Protein AF-A0A3N5HPP3-F1 (afdb_monomer)

Mean predicted aligned error: 12.72 Å

pLDDT: mean 82.79, std 14.73, range [30.14, 96.69]

Secondary structure (DSSP, 8-state):
------HHHHHHHHHHHHHHHHHHHHHHHHHHTTS-TTS-HHHHHHHHHHHHHHHHHH--GGG---HHHHHHHHHHHHHHHHHHHTT---HHHHHHHHHHHHHHHHHHHHHSSPPPHHHHHHHTT-----

Structure (mmCIF, N/CA/C/O backbone):
data_AF-A0A3N5HPP3-F1
#
_entry.id   AF-A0A3N5HPP3-F1
#
loop_
_atom_site.group_PDB
_atom_site.id
_atom_site.type_symbol
_atom_site.label_atom_id
_atom_site.label_alt_id
_atom_site.label_comp_id
_atom_site.label_asym_id
_atom_site.label_entity_id
_atom_site.label_seq_id
_atom_site.pdbx_PDB_ins_code
_atom_site.Cartn_x
_atom_site.Cartn_y
_atom_site.Cartn_z
_atom_site.occupancy
_atom_site.B_iso_or_equiv
_atom_site.auth_seq_id
_atom_site.auth_comp_id
_atom_site.auth_asym_id
_atom_site.auth_atom_id
_atom_site.pdbx_PDB_model_num
ATOM 1 N N . MET A 1 1 ? 29.494 -16.817 -14.069 1.00 36.09 1 MET A N 1
ATOM 2 C CA . MET A 1 1 ? 28.676 -16.631 -15.286 1.00 36.09 1 MET A CA 1
ATOM 3 C C . MET A 1 1 ? 27.805 -15.392 -15.087 1.00 36.09 1 MET A C 1
ATOM 5 O O . MET A 1 1 ? 26.838 -15.462 -14.344 1.00 36.09 1 MET A O 1
ATOM 9 N N . ARG A 1 2 ? 28.212 -14.223 -15.609 1.00 37.88 2 ARG A N 1
ATOM 10 C CA . ARG A 1 2 ? 27.424 -12.981 -15.495 1.00 37.88 2 ARG A CA 1
ATOM 11 C C . ARG A 1 2 ? 26.346 -13.013 -16.578 1.00 37.88 2 ARG A C 1
ATOM 13 O O . ARG A 1 2 ? 26.679 -12.901 -17.751 1.00 37.88 2 ARG A O 1
ATOM 20 N N . MET A 1 3 ? 25.085 -13.212 -16.198 1.00 44.06 3 MET A N 1
ATOM 21 C CA . MET A 1 3 ? 23.959 -13.041 -17.116 1.00 44.06 3 MET A CA 1
ATOM 22 C C . MET A 1 3 ? 23.794 -11.546 -17.396 1.00 44.06 3 MET A C 1
ATOM 24 O O . MET A 1 3 ? 23.249 -10.806 -16.584 1.00 44.06 3 MET A O 1
ATOM 28 N N . THR A 1 4 ? 24.3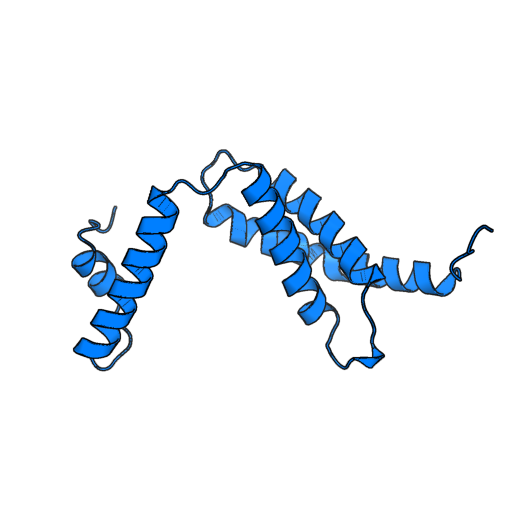36 -11.088 -18.520 1.00 46.34 4 THR A N 1
ATOM 29 C CA . THR A 1 4 ? 24.065 -9.761 -19.070 1.00 46.34 4 THR A CA 1
ATOM 30 C C . THR A 1 4 ? 22.622 -9.739 -19.561 1.00 46.34 4 THR A C 1
ATOM 32 O O . THR A 1 4 ? 22.317 -10.260 -20.632 1.00 46.34 4 THR A O 1
ATOM 35 N N . THR A 1 5 ? 21.719 -9.183 -18.757 1.00 54.25 5 THR A N 1
ATOM 36 C CA . THR A 1 5 ? 20.354 -8.860 -19.187 1.00 54.25 5 THR A CA 1
ATOM 37 C C . THR A 1 5 ? 20.434 -7.950 -20.423 1.00 54.25 5 THR A C 1
ATOM 39 O O . THR A 1 5 ? 21.210 -6.990 -20.395 1.00 54.25 5 THR A O 1
ATOM 42 N N . PRO A 1 6 ? 19.693 -8.221 -21.513 1.00 55.31 6 PRO A N 1
ATOM 43 C CA . PRO A 1 6 ? 19.732 -7.384 -22.710 1.00 55.31 6 PRO A CA 1
ATOM 44 C C . PRO A 1 6 ? 19.330 -5.939 -22.379 1.00 55.31 6 PRO A C 1
ATOM 46 O O . PRO A 1 6 ? 18.357 -5.693 -21.671 1.00 55.31 6 PRO A O 1
ATOM 49 N N . GLN A 1 7 ? 20.087 -4.973 -22.899 1.00 56.44 7 GLN A N 1
ATOM 50 C CA . GLN A 1 7 ? 19.953 -3.544 -22.583 1.00 56.44 7 GLN A CA 1
ATOM 51 C C . GLN A 1 7 ? 18.555 -2.974 -22.916 1.00 56.44 7 GLN A C 1
ATOM 53 O O . GLN A 1 7 ? 18.080 -2.079 -22.218 1.00 56.44 7 GLN A O 1
ATOM 58 N N . GLY A 1 8 ? 17.871 -3.539 -23.922 1.00 60.22 8 GLY A N 1
ATOM 59 C CA . GLY A 1 8 ? 16.500 -3.165 -24.304 1.00 60.22 8 GLY A CA 1
ATOM 60 C C . GLY A 1 8 ? 15.448 -3.477 -23.233 1.00 60.22 8 GLY A C 1
ATOM 61 O O . GLY A 1 8 ? 14.580 -2.654 -22.966 1.00 60.22 8 GLY A O 1
ATOM 62 N N . ASP A 1 9 ? 15.600 -4.593 -22.518 1.00 79.62 9 ASP A N 1
ATOM 63 C CA . ASP A 1 9 ? 14.692 -5.006 -21.437 1.00 79.62 9 ASP A CA 1
ATOM 64 C C . ASP A 1 9 ? 14.812 -4.075 -20.214 1.00 79.62 9 ASP A C 1
ATOM 66 O O . ASP A 1 9 ? 13.847 -3.825 -19.497 1.00 79.62 9 ASP A O 1
ATOM 70 N N . VAL A 1 10 ? 15.990 -3.486 -19.982 1.00 84.81 10 VAL A N 1
ATOM 71 C CA . VAL A 1 10 ? 16.188 -2.511 -18.896 1.00 84.81 10 VAL A CA 1
ATOM 72 C C . VAL A 1 10 ? 15.571 -1.153 -19.240 1.00 84.81 10 VAL A C 1
ATOM 74 O O . VAL A 1 10 ? 14.911 -0.555 -18.391 1.00 84.81 10 VAL A O 1
ATOM 77 N N . ALA A 1 11 ? 15.751 -0.670 -20.472 1.00 89.12 11 ALA A N 1
ATOM 78 C CA . ALA A 1 11 ? 15.194 0.611 -20.907 1.00 89.12 11 ALA A CA 1
ATOM 79 C C . ALA A 1 11 ? 13.654 0.610 -20.877 1.00 89.12 11 ALA A C 1
ATOM 81 O O . ALA A 1 11 ? 13.051 1.539 -20.338 1.00 89.12 11 ALA A O 1
ATOM 82 N N . GLU A 1 12 ? 13.027 -0.464 -21.364 1.00 88.81 12 GLU A N 1
ATOM 83 C CA . GLU A 1 12 ? 11.569 -0.636 -21.333 1.00 88.81 12 GLU A CA 1
ATOM 84 C C . GLU A 1 12 ? 11.023 -0.676 -19.898 1.00 88.81 12 GLU A C 1
ATOM 86 O O . GLU A 1 12 ? 10.040 -0.005 -19.577 1.00 88.81 12 GLU A O 1
ATOM 91 N N . ARG A 1 13 ? 11.693 -1.397 -18.988 1.00 90.38 13 ARG A N 1
ATOM 92 C CA . ARG A 1 13 ? 11.319 -1.425 -17.563 1.00 90.38 13 ARG A CA 1
ATOM 93 C C . ARG A 1 13 ? 11.433 -0.057 -16.911 1.00 90.38 13 ARG A C 1
ATOM 95 O O . ARG A 1 13 ? 10.527 0.342 -16.185 1.00 90.38 13 ARG A O 1
ATOM 102 N N . ASN A 1 14 ? 12.512 0.673 -17.182 1.00 92.88 14 ASN A N 1
ATOM 103 C CA . ASN A 1 14 ? 12.691 2.022 -16.652 1.00 92.88 14 ASN A CA 1
ATOM 104 C C . ASN A 1 14 ? 11.581 2.955 -17.144 1.00 92.88 14 ASN A C 1
ATOM 106 O O . ASN A 1 14 ? 11.038 3.732 -16.362 1.00 92.88 14 ASN A O 1
ATOM 110 N N . GLN A 1 15 ? 11.194 2.839 -18.415 1.00 93.88 15 GLN A N 1
ATOM 111 C CA . GLN A 1 15 ? 10.087 3.609 -18.969 1.00 93.88 15 GLN A CA 1
ATOM 112 C C . GLN A 1 15 ? 8.756 3.274 -18.281 1.00 93.88 15 GLN A C 1
ATOM 114 O O . GLN A 1 15 ? 8.020 4.192 -17.915 1.00 93.88 15 GLN A O 1
ATOM 119 N N . LEU A 1 16 ? 8.477 1.990 -18.023 1.00 93.25 16 LEU A N 1
ATOM 120 C CA . LEU A 1 16 ? 7.299 1.571 -17.255 1.00 93.25 16 LEU A CA 1
ATOM 121 C C . LEU A 1 16 ? 7.295 2.174 -15.844 1.00 93.25 16 LEU A C 1
ATOM 123 O O . LEU A 1 16 ? 6.266 2.691 -15.410 1.00 93.25 16 LEU A O 1
ATOM 127 N N . VAL A 1 17 ? 8.433 2.166 -15.144 1.00 94.75 17 VAL A N 1
ATOM 128 C CA . VAL A 1 17 ? 8.554 2.776 -13.809 1.00 94.75 17 VAL A CA 1
ATOM 129 C C . VAL A 1 17 ? 8.276 4.279 -13.868 1.00 94.75 17 VAL A C 1
ATOM 131 O O . VAL A 1 17 ? 7.447 4.777 -13.108 1.00 94.75 17 VAL A O 1
ATOM 134 N N . LEU A 1 18 ? 8.914 5.005 -14.789 1.00 95.00 18 LEU A N 1
ATOM 135 C CA . LEU A 1 18 ? 8.761 6.459 -14.908 1.00 95.00 18 LEU A CA 1
ATOM 136 C C . LEU A 1 18 ? 7.317 6.869 -15.224 1.00 95.00 18 LEU A C 1
ATOM 138 O O . LEU A 1 18 ? 6.803 7.805 -14.616 1.00 95.00 18 LEU A O 1
ATOM 142 N N . GLN A 1 19 ? 6.639 6.140 -16.113 1.00 95.38 19 GLN A N 1
ATOM 143 C CA . GLN A 1 19 ? 5.237 6.401 -16.461 1.00 95.38 19 GLN A CA 1
ATOM 144 C C . GLN A 1 19 ? 4.273 6.184 -15.286 1.00 95.38 19 GLN A C 1
ATOM 146 O O . GLN A 1 19 ? 3.210 6.800 -15.244 1.00 95.38 19 GLN A O 1
ATOM 151 N N . HIS A 1 20 ? 4.637 5.334 -14.322 1.00 94.81 20 HIS A N 1
ATOM 152 C CA . HIS A 1 20 ? 3.749 4.916 -13.233 1.00 94.81 20 HIS A CA 1
ATOM 153 C C . HIS A 1 20 ? 4.210 5.408 -11.855 1.00 94.81 20 HIS A C 1
ATOM 155 O O . HIS A 1 20 ? 3.579 5.093 -10.850 1.00 94.81 20 HIS A O 1
ATOM 161 N N . VAL A 1 21 ? 5.252 6.239 -11.760 1.00 93.94 21 VAL A N 1
ATOM 162 C CA . VAL A 1 21 ? 5.728 6.769 -10.468 1.00 93.94 21 VAL A CA 1
ATOM 163 C C . VAL A 1 21 ? 4.653 7.587 -9.735 1.00 93.94 21 VAL A C 1
ATOM 165 O O . VAL A 1 21 ? 4.568 7.562 -8.507 1.00 93.94 21 VAL A O 1
ATOM 168 N N . GLY A 1 22 ? 3.769 8.266 -10.477 1.00 95.00 22 GLY A N 1
ATOM 169 C CA . GLY A 1 22 ? 2.635 9.006 -9.911 1.00 95.00 22 GLY A CA 1
ATOM 170 C C . GLY A 1 22 ? 1.626 8.108 -9.185 1.00 95.00 22 GLY A C 1
ATOM 171 O O . GLY A 1 22 ? 1.031 8.528 -8.190 1.00 95.00 22 GLY A O 1
ATOM 172 N N . LEU A 1 23 ? 1.493 6.849 -9.619 1.00 93.31 23 LEU A N 1
ATOM 173 C CA . LEU A 1 23 ? 0.629 5.855 -8.983 1.00 93.31 23 LEU A CA 1
ATOM 174 C C . LEU A 1 23 ? 1.066 5.577 -7.542 1.00 93.31 23 LEU A C 1
ATOM 176 O O . LEU A 1 23 ? 0.220 5.485 -6.653 1.00 93.31 23 LEU A O 1
ATOM 180 N N . VAL A 1 24 ? 2.380 5.497 -7.303 1.00 96.69 24 VAL A N 1
ATOM 181 C CA . VAL A 1 24 ? 2.944 5.262 -5.967 1.00 96.69 24 VAL A CA 1
ATOM 182 C C . VAL A 1 24 ? 2.490 6.349 -5.003 1.00 96.69 24 VAL A C 1
ATOM 184 O O . VAL A 1 24 ? 1.967 6.038 -3.935 1.00 96.69 24 VAL A O 1
ATOM 187 N N . LYS A 1 25 ? 2.622 7.621 -5.401 1.00 95.44 25 LYS A N 1
ATOM 188 C CA . LYS A 1 25 ? 2.210 8.757 -4.567 1.00 95.44 25 LYS A CA 1
ATOM 189 C C . LYS A 1 25 ? 0.722 8.692 -4.245 1.00 95.44 25 LYS A C 1
ATOM 191 O O . LYS A 1 25 ? 0.361 8.802 -3.077 1.00 95.44 25 LYS A O 1
ATOM 196 N N . ALA A 1 26 ? -0.132 8.473 -5.245 1.00 94.62 26 ALA A N 1
ATOM 197 C CA . ALA A 1 26 ? -1.578 8.401 -5.041 1.00 94.62 26 ALA A CA 1
ATOM 198 C C . ALA A 1 26 ? -1.978 7.267 -4.079 1.00 94.62 26 ALA A C 1
ATOM 200 O O . ALA A 1 26 ? -2.820 7.457 -3.200 1.00 94.62 26 ALA A O 1
ATOM 201 N N . MET A 1 27 ? -1.353 6.095 -4.217 1.00 93.88 27 MET A N 1
ATOM 202 C CA . MET A 1 27 ? -1.614 4.948 -3.348 1.00 93.88 27 MET A CA 1
ATOM 203 C C . MET A 1 27 ? -1.106 5.165 -1.921 1.00 93.88 27 MET A C 1
ATOM 205 O O . MET A 1 27 ? -1.839 4.876 -0.978 1.00 93.88 27 MET A O 1
ATOM 209 N N . ALA A 1 28 ? 0.098 5.721 -1.762 1.00 94.12 28 ALA A N 1
ATOM 210 C CA . ALA A 1 28 ? 0.678 6.018 -0.456 1.00 94.12 28 ALA A CA 1
ATOM 211 C C . ALA A 1 28 ? -0.163 7.043 0.319 1.00 94.12 28 ALA A C 1
ATOM 213 O O . ALA A 1 28 ? -0.477 6.804 1.480 1.00 94.12 28 ALA A O 1
ATOM 214 N N . HIS A 1 29 ? -0.617 8.125 -0.329 1.00 93.56 29 HIS A N 1
ATOM 215 C CA . HIS A 1 29 ? -1.492 9.120 0.309 1.00 93.56 29 HIS A CA 1
ATOM 216 C C . HIS A 1 29 ? -2.818 8.501 0.759 1.00 93.56 29 HIS A C 1
ATOM 218 O O . HIS A 1 29 ? -3.241 8.700 1.895 1.00 93.56 29 HIS A O 1
ATOM 224 N N . ARG A 1 30 ? -3.464 7.711 -0.111 1.00 87.94 30 ARG A N 1
ATOM 225 C CA . ARG A 1 30 ? -4.722 7.030 0.228 1.00 87.94 30 ARG A CA 1
ATOM 226 C C . ARG A 1 30 ? -4.549 6.059 1.397 1.00 87.94 30 ARG A C 1
ATOM 228 O O . ARG A 1 30 ? -5.464 5.898 2.198 1.00 87.94 30 ARG A O 1
ATOM 235 N N . LEU A 1 31 ? -3.407 5.380 1.471 1.00 86.06 31 LEU A N 1
ATOM 236 C CA . LEU A 1 31 ? -3.113 4.472 2.570 1.00 86.06 31 LEU A CA 1
ATOM 237 C C . LEU A 1 31 ? -2.856 5.252 3.865 1.00 86.06 31 LEU A C 1
ATOM 239 O O . 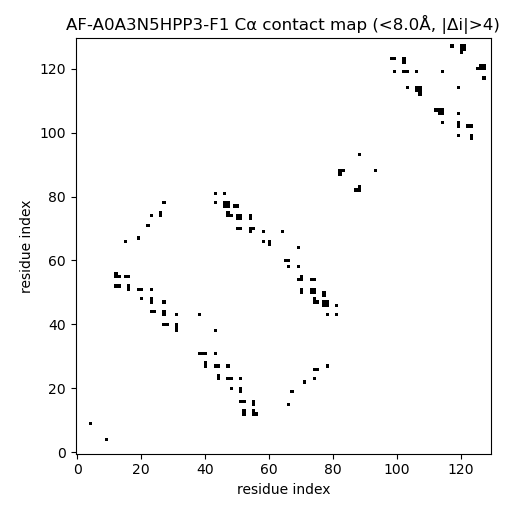LEU A 1 31 ? -3.502 4.949 4.861 1.00 86.06 31 LEU A O 1
ATOM 243 N N . ALA A 1 32 ? -2.017 6.292 3.827 1.00 87.06 32 ALA A N 1
ATOM 244 C CA . ALA A 1 32 ? -1.675 7.144 4.971 1.00 87.06 32 ALA A CA 1
ATOM 245 C C . ALA A 1 32 ? -2.897 7.782 5.651 1.00 87.06 32 ALA A C 1
ATOM 247 O O . ALA A 1 32 ? -2.939 7.855 6.871 1.00 87.06 32 ALA A O 1
ATOM 248 N N . GLN A 1 33 ? -3.939 8.146 4.893 1.00 85.00 33 GLN A N 1
ATOM 249 C CA . GLN A 1 33 ? -5.206 8.666 5.443 1.00 85.00 33 GLN A CA 1
ATOM 250 C C . GLN A 1 33 ? -5.892 7.725 6.450 1.00 85.00 33 GLN A C 1
ATOM 252 O O . GLN A 1 33 ? -6.756 8.154 7.205 1.00 85.00 33 GLN A O 1
ATOM 257 N N . ARG A 1 34 ? -5.552 6.432 6.440 1.00 81.06 34 ARG A N 1
ATOM 258 C CA . ARG A 1 34 ? -6.164 5.393 7.285 1.00 81.06 34 ARG A CA 1
ATOM 259 C C . ARG A 1 34 ? -5.226 4.903 8.387 1.00 81.06 34 ARG A C 1
ATOM 261 O O . ARG A 1 34 ? -5.509 3.881 9.015 1.00 81.06 34 ARG A O 1
ATOM 268 N N . LEU A 1 35 ? -4.087 5.565 8.559 1.00 80.50 35 LEU A N 1
ATOM 269 C CA . LEU A 1 35 ? -3.009 5.163 9.445 1.00 80.50 35 LEU A CA 1
ATOM 270 C C . LEU A 1 35 ? -2.816 6.243 10.532 1.00 80.50 35 LEU A C 1
ATOM 272 O O . LEU A 1 35 ? -2.945 7.427 10.234 1.00 80.50 35 LEU A O 1
ATOM 276 N N . PRO A 1 36 ? -2.534 5.860 11.791 1.00 75.50 36 PRO A N 1
ATOM 277 C CA . PRO A 1 36 ? -1.939 6.745 12.793 1.00 75.50 36 PRO A CA 1
ATOM 278 C C . PRO A 1 36 ? -0.800 7.645 12.267 1.00 75.50 36 PRO A C 1
ATOM 280 O O . PRO A 1 36 ? -0.107 7.307 11.308 1.00 75.50 36 PRO A O 1
ATOM 283 N N . SER A 1 37 ? -0.567 8.772 12.943 1.00 77.06 37 SER A N 1
ATOM 284 C CA . SER A 1 37 ? 0.423 9.791 12.555 1.00 77.06 37 SER A CA 1
ATOM 285 C C . SER A 1 37 ? 1.882 9.332 12.639 1.00 77.06 37 SER A C 1
ATOM 287 O O . SER A 1 37 ? 2.761 10.019 12.137 1.00 77.06 37 SER A O 1
ATOM 289 N N . GLN A 1 38 ? 2.150 8.186 13.264 1.00 79.12 38 GLN A N 1
ATOM 290 C CA . GLN A 1 38 ? 3.485 7.608 13.410 1.00 79.12 38 GLN A CA 1
ATOM 291 C C . GLN A 1 38 ? 4.022 6.966 12.117 1.00 79.12 38 GLN A C 1
ATOM 293 O O . GLN A 1 38 ? 5.192 6.600 12.079 1.00 79.12 38 GLN A O 1
ATOM 298 N N . VAL A 1 39 ? 3.190 6.774 11.083 1.00 84.06 39 VAL A N 1
ATOM 299 C CA . VAL A 1 39 ? 3.634 6.281 9.774 1.00 84.06 39 VAL A CA 1
ATOM 300 C C . VAL A 1 39 ? 3.925 7.490 8.931 1.00 84.06 39 VAL A C 1
ATOM 302 O O . VAL A 1 39 ? 3.040 8.281 8.601 1.00 84.06 39 VAL A O 1
ATOM 305 N N . GLU A 1 40 ? 5.178 7.562 8.523 1.00 89.50 40 GLU A N 1
ATOM 306 C CA . GLU A 1 40 ? 5.631 8.576 7.605 1.00 89.50 40 GLU A CA 1
ATOM 307 C C . GLU A 1 40 ? 5.176 8.241 6.184 1.00 89.50 40 GLU A C 1
ATOM 309 O O . GLU A 1 40 ? 5.400 7.152 5.640 1.00 89.50 40 GLU A O 1
ATOM 314 N N . LEU A 1 41 ? 4.552 9.219 5.531 1.00 92.31 41 LEU A N 1
ATOM 315 C CA . LEU A 1 41 ? 4.149 9.101 4.132 1.00 92.31 41 LEU A CA 1
ATOM 316 C C . LEU A 1 41 ? 5.360 8.837 3.220 1.00 92.31 41 LEU A C 1
ATOM 318 O O . LEU A 1 41 ? 5.245 8.114 2.227 1.00 92.31 41 LEU A O 1
ATOM 322 N N . SER A 1 42 ? 6.522 9.408 3.549 1.00 94.25 42 SER A N 1
ATOM 323 C CA . SER A 1 42 ? 7.773 9.185 2.819 1.00 94.25 42 SER A CA 1
ATOM 324 C C . SER A 1 42 ? 8.208 7.723 2.830 1.00 94.25 42 SER A C 1
ATOM 326 O O . SER A 1 42 ? 8.745 7.249 1.826 1.00 94.25 42 SER A O 1
ATOM 328 N N . ASP A 1 43 ? 7.929 6.994 3.909 1.00 92.19 43 ASP A N 1
ATOM 329 C CA . ASP A 1 43 ? 8.303 5.587 4.036 1.00 92.19 43 ASP A CA 1
ATOM 330 C C . ASP A 1 43 ? 7.426 4.735 3.125 1.00 92.19 43 ASP A C 1
ATOM 332 O O . ASP A 1 43 ? 7.940 3.945 2.331 1.00 92.19 43 ASP A O 1
ATOM 336 N N . LEU A 1 44 ? 6.111 4.993 3.127 1.00 92.62 44 LEU A N 1
ATOM 337 C CA . LEU A 1 44 ? 5.161 4.362 2.205 1.00 92.62 44 LEU A CA 1
ATOM 338 C C . LEU A 1 44 ? 5.514 4.619 0.738 1.00 92.62 44 LEU A C 1
ATOM 340 O O . LEU A 1 44 ? 5.445 3.709 -0.091 1.00 92.62 44 LEU A O 1
ATOM 344 N N . ILE A 1 45 ? 5.894 5.854 0.400 1.00 96.12 45 ILE A N 1
ATOM 345 C CA . ILE A 1 45 ? 6.329 6.196 -0.957 1.00 96.12 45 ILE A CA 1
ATOM 346 C C . ILE A 1 45 ? 7.596 5.412 -1.312 1.00 96.12 45 ILE A C 1
ATOM 348 O O . ILE A 1 45 ? 7.653 4.826 -2.391 1.00 96.12 45 ILE A O 1
ATOM 352 N N . SER A 1 46 ? 8.578 5.355 -0.413 1.00 95.62 46 SER A N 1
ATOM 353 C CA . SER A 1 46 ? 9.856 4.676 -0.653 1.00 95.62 46 SER A CA 1
ATOM 354 C C . SER A 1 46 ? 9.668 3.180 -0.913 1.00 95.62 46 SER A C 1
ATOM 356 O O . SER A 1 46 ? 10.111 2.673 -1.947 1.00 95.62 46 SER A O 1
ATOM 358 N N . VAL A 1 47 ? 8.926 2.478 -0.049 1.00 95.19 47 VAL A N 1
ATOM 359 C CA . VAL A 1 47 ? 8.629 1.047 -0.251 1.00 95.19 47 VAL A CA 1
ATOM 360 C C . VAL A 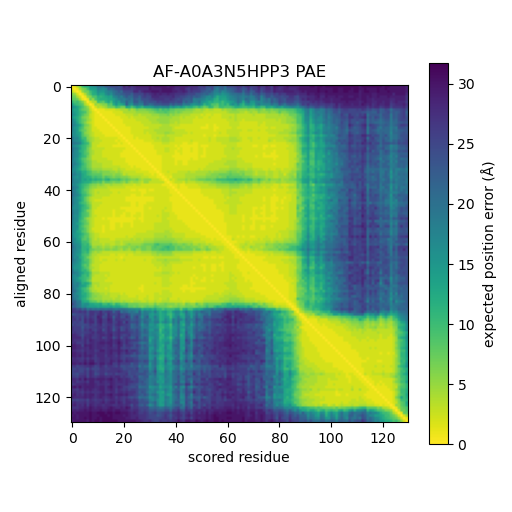1 47 ? 7.749 0.813 -1.480 1.00 95.19 47 VAL A C 1
ATOM 362 O O . VAL A 1 47 ? 7.926 -0.169 -2.202 1.00 95.19 47 VAL A O 1
ATOM 365 N N . GLY A 1 48 ? 6.848 1.747 -1.791 1.00 96.06 48 GLY A N 1
ATOM 366 C CA . GLY A 1 48 ? 6.039 1.708 -3.003 1.00 96.06 48 GLY A CA 1
ATOM 367 C C . GLY A 1 48 ? 6.861 1.841 -4.289 1.00 96.06 48 GLY A C 1
ATOM 368 O O . GLY A 1 48 ? 6.573 1.149 -5.265 1.00 96.06 48 GLY A O 1
ATOM 369 N N . VAL A 1 49 ? 7.906 2.677 -4.298 1.00 96.38 49 VAL A N 1
ATOM 370 C CA . VAL A 1 49 ? 8.837 2.802 -5.434 1.00 96.38 49 VAL A CA 1
ATOM 371 C C . VAL A 1 49 ? 9.621 1.505 -5.633 1.00 96.38 49 VAL A C 1
ATOM 373 O O . VAL A 1 49 ? 9.726 1.033 -6.765 1.00 96.38 49 VAL A O 1
ATOM 376 N N . I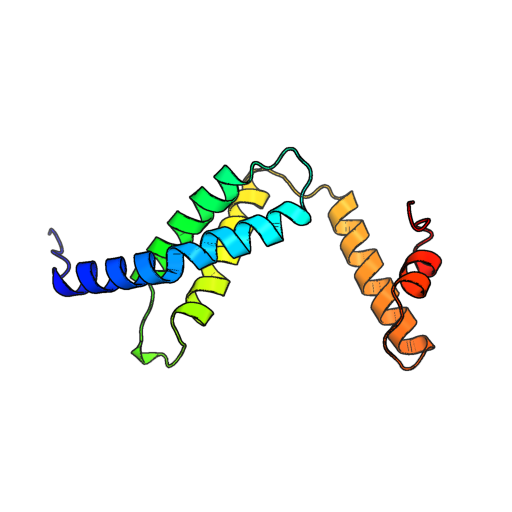LE A 1 50 ? 10.104 0.885 -4.553 1.00 95.62 50 ILE A N 1
ATOM 377 C CA . ILE A 1 50 ? 10.774 -0.424 -4.619 1.00 95.62 50 ILE A CA 1
ATOM 378 C C . ILE A 1 50 ? 9.819 -1.472 -5.214 1.00 95.62 50 ILE A C 1
ATOM 380 O O . ILE A 1 50 ? 10.166 -2.155 -6.179 1.00 95.62 50 ILE A O 1
ATOM 384 N N . GLY A 1 51 ? 8.576 -1.526 -4.724 1.00 95.06 51 GLY A N 1
ATOM 385 C CA . GLY A 1 51 ? 7.545 -2.420 -5.253 1.00 95.06 51 GLY A CA 1
ATOM 386 C C . GLY A 1 51 ? 7.213 -2.178 -6.732 1.00 95.06 51 GLY A C 1
ATOM 387 O O . GLY A 1 51 ? 6.939 -3.132 -7.464 1.00 95.06 51 GLY A O 1
ATOM 388 N N . LEU A 1 52 ? 7.274 -0.928 -7.203 1.00 96.44 52 LEU A N 1
ATOM 389 C CA . LEU A 1 52 ? 7.073 -0.582 -8.613 1.00 96.44 52 LEU A CA 1
ATOM 390 C C . LEU A 1 52 ? 8.215 -1.086 -9.502 1.00 96.44 52 LEU A C 1
ATOM 392 O O . LEU A 1 52 ? 7.958 -1.633 -10.576 1.00 96.44 52 LEU A O 1
ATOM 396 N N . ILE A 1 53 ? 9.460 -0.939 -9.051 1.00 95.25 53 ILE A N 1
ATOM 397 C CA . ILE A 1 53 ? 10.642 -1.442 -9.763 1.00 95.25 53 ILE A CA 1
ATOM 398 C C . ILE A 1 53 ? 10.568 -2.970 -9.877 1.00 95.25 53 ILE A C 1
ATOM 400 O O . ILE A 1 53 ? 10.719 -3.531 -10.965 1.00 95.25 53 ILE A O 1
ATOM 404 N N . GLU A 1 54 ? 10.241 -3.663 -8.785 1.00 94.06 54 GLU A N 1
ATOM 405 C CA . GLU A 1 54 ? 10.039 -5.114 -8.811 1.00 94.06 54 GLU A CA 1
ATOM 406 C C . GLU A 1 54 ? 8.876 -5.539 -9.713 1.00 94.06 54 GLU A C 1
ATOM 408 O O . GLU A 1 54 ? 8.949 -6.575 -10.388 1.00 94.06 54 GLU A O 1
ATOM 413 N N . ALA A 1 55 ? 7.795 -4.754 -9.741 1.00 93.94 55 ALA A N 1
ATOM 414 C CA . ALA A 1 55 ? 6.679 -4.991 -10.642 1.00 93.94 55 ALA A CA 1
ATOM 415 C C . ALA A 1 55 ? 7.134 -4.889 -12.104 1.00 93.94 55 ALA A C 1
ATOM 417 O O . ALA A 1 55 ? 6.854 -5.801 -12.880 1.00 93.94 55 ALA A O 1
ATOM 418 N N . ALA A 1 56 ? 7.899 -3.859 -1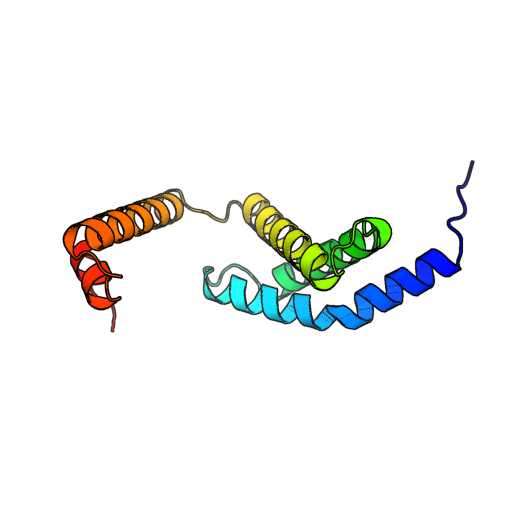2.470 1.00 94.69 56 ALA A N 1
ATOM 419 C CA . ALA A 1 56 ? 8.447 -3.717 -13.819 1.00 94.69 56 ALA A CA 1
ATOM 420 C C . ALA A 1 56 ? 9.323 -4.919 -14.213 1.00 94.69 56 ALA A C 1
ATOM 422 O O . ALA A 1 56 ? 9.168 -5.462 -15.304 1.00 94.69 56 ALA A O 1
ATOM 423 N N . HIS A 1 57 ? 10.167 -5.421 -13.305 1.00 92.19 57 HIS A N 1
ATOM 424 C CA . HIS A 1 57 ? 10.992 -6.610 -13.561 1.00 92.19 57 HIS A CA 1
ATOM 425 C C . HIS A 1 57 ? 10.184 -7.897 -13.786 1.00 92.19 57 HIS A C 1
ATOM 427 O O . HIS A 1 57 ? 10.541 -8.745 -14.615 1.00 92.19 57 HIS A O 1
ATOM 433 N N . ARG A 1 58 ? 9.101 -8.078 -13.026 1.00 90.69 58 ARG A N 1
ATOM 434 C CA . ARG A 1 58 ? 8.287 -9.304 -13.049 1.00 90.69 58 ARG A CA 1
ATOM 435 C C . ARG A 1 58 ? 7.150 -9.255 -14.066 1.00 90.69 58 ARG A C 1
ATOM 437 O O . ARG A 1 58 ? 6.522 -10.284 -14.302 1.00 90.69 58 ARG A O 1
ATOM 444 N N . TYR A 1 59 ? 6.879 -8.095 -14.653 1.00 92.88 59 TYR A N 1
ATOM 445 C CA . TYR A 1 59 ? 5.807 -7.932 -15.619 1.00 92.88 59 TYR A CA 1
ATOM 446 C C . TYR A 1 59 ? 6.073 -8.742 -16.892 1.00 92.88 59 TYR A C 1
ATOM 448 O O . TYR A 1 59 ? 7.207 -8.866 -17.365 1.00 92.88 59 TYR A O 1
ATOM 456 N N . ARG A 1 60 ? 5.009 -9.334 -17.432 1.00 90.19 60 ARG A N 1
ATOM 457 C CA . ARG A 1 60 ? 5.021 -10.094 -18.682 1.00 90.19 60 ARG A CA 1
ATOM 458 C C . ARG A 1 60 ? 3.804 -9.662 -19.503 1.00 90.19 60 ARG A C 1
ATOM 460 O O . ARG A 1 60 ? 2.697 -10.081 -19.164 1.00 90.19 60 ARG A O 1
ATOM 467 N N . PRO A 1 61 ? 3.986 -8.855 -20.567 1.00 87.94 61 PRO A N 1
ATOM 468 C CA . PRO A 1 61 ? 2.878 -8.404 -21.414 1.00 87.94 61 PRO A CA 1
ATOM 469 C C . PRO A 1 61 ? 2.061 -9.557 -22.015 1.00 87.94 61 PRO A C 1
ATOM 471 O O . PRO A 1 61 ? 0.856 -9.429 -22.208 1.00 87.94 61 PRO A O 1
ATOM 474 N N . SER A 1 62 ? 2.696 -10.713 -22.243 1.00 90.44 62 SER A N 1
ATOM 475 C CA . SER A 1 62 ? 2.059 -11.929 -22.767 1.00 90.44 62 SER A CA 1
ATOM 476 C C . SER A 1 62 ? 0.928 -12.483 -21.892 1.00 90.44 62 SER A C 1
ATOM 478 O O . SER A 1 62 ? 0.124 -13.269 -22.378 1.00 90.44 62 SER A O 1
ATOM 480 N N . MET A 1 63 ? 0.836 -12.071 -20.624 1.00 84.38 63 MET A N 1
ATOM 481 C CA . MET A 1 63 ? -0.236 -12.477 -19.709 1.00 84.38 63 MET A CA 1
ATOM 482 C C . MET A 1 63 ? -1.546 -11.697 -19.926 1.00 84.38 63 MET A C 1
ATOM 484 O O . MET A 1 63 ? -2.528 -11.976 -19.244 1.00 84.38 63 MET A O 1
ATOM 488 N N . GLY A 1 64 ? -1.571 -10.702 -20.824 1.00 87.81 64 GLY A N 1
ATOM 489 C CA . GLY A 1 64 ? -2.784 -9.962 -21.198 1.00 87.81 64 GLY A CA 1
ATOM 490 C C . GLY A 1 64 ? -3.332 -9.005 -20.131 1.00 87.81 64 GLY A C 1
ATOM 491 O O . GLY A 1 64 ? -4.409 -8.443 -20.305 1.00 87.81 64 GLY A O 1
ATOM 492 N N . VAL A 1 65 ? -2.609 -8.798 -19.027 1.00 89.00 65 VAL A N 1
ATOM 493 C CA . VAL A 1 65 ? -2.998 -7.871 -17.955 1.00 89.00 65 VAL A CA 1
ATOM 494 C C . VAL A 1 65 ? -2.250 -6.551 -18.143 1.00 89.00 65 VAL A C 1
ATOM 496 O O . VAL A 1 65 ? -1.026 -6.595 -18.217 1.00 89.00 65 VAL A O 1
ATOM 499 N N . PRO A 1 66 ? -2.922 -5.385 -18.169 1.00 90.31 66 PRO A N 1
ATOM 500 C CA . PRO A 1 66 ? -2.243 -4.093 -18.243 1.00 90.31 66 PRO A CA 1
ATOM 501 C C . PRO A 1 66 ? -1.278 -3.870 -17.072 1.00 90.31 66 PRO A C 1
ATOM 503 O O . PRO A 1 66 ? -1.578 -4.233 -15.930 1.00 90.31 66 PRO A O 1
ATOM 506 N N . PHE A 1 67 ? -0.145 -3.211 -17.334 1.00 90.75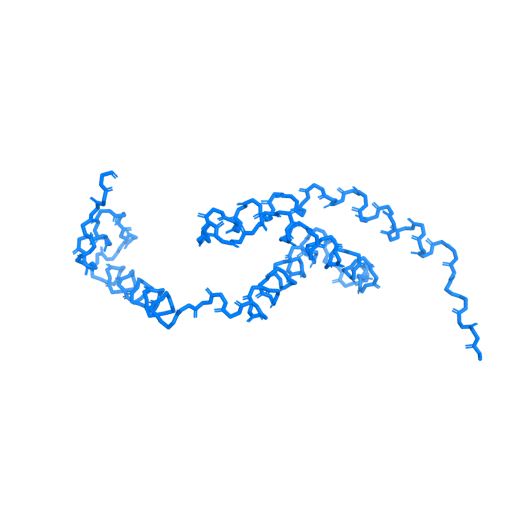 67 PHE A N 1
ATOM 507 C CA . PHE A 1 67 ? 0.878 -2.968 -16.313 1.00 90.75 67 PHE A CA 1
ATOM 508 C C . PHE A 1 67 ? 0.332 -2.220 -15.093 1.00 90.75 67 PHE A C 1
ATOM 510 O O . PHE A 1 67 ? 0.634 -2.620 -13.976 1.00 90.75 67 PHE A O 1
ATOM 517 N N . ASP A 1 68 ? -0.523 -1.208 -15.279 1.00 88.06 68 ASP A N 1
ATOM 518 C CA . ASP A 1 68 ? -1.134 -0.457 -14.173 1.00 88.06 68 ASP A CA 1
ATOM 519 C C . ASP A 1 68 ? -1.910 -1.375 -13.209 1.00 88.06 68 ASP A C 1
ATOM 521 O O . ASP A 1 68 ? -1.697 -1.352 -11.996 1.00 88.06 68 ASP A O 1
ATOM 525 N N . ALA A 1 69 ? -2.746 -2.270 -13.745 1.00 86.69 69 ALA A N 1
ATOM 526 C CA . ALA A 1 69 ? -3.502 -3.232 -12.944 1.00 86.69 69 ALA A CA 1
ATOM 527 C C . ALA A 1 69 ? -2.580 -4.208 -12.191 1.00 86.69 69 ALA A C 1
ATOM 529 O O . ALA A 1 69 ? -2.802 -4.506 -11.013 1.00 86.69 69 ALA A O 1
ATOM 530 N N . PHE A 1 70 ? -1.514 -4.676 -12.846 1.00 88.81 70 PHE A N 1
ATOM 531 C CA . PHE A 1 70 ? -0.509 -5.540 -12.229 1.00 88.81 70 PHE A CA 1
ATOM 532 C C . PHE A 1 70 ? 0.285 -4.817 -11.126 1.00 88.81 70 PHE A C 1
ATOM 534 O O . PHE A 1 70 ? 0.459 -5.353 -10.026 1.00 88.81 70 PHE A O 1
ATOM 541 N N . ALA A 1 71 ? 0.734 -3.592 -11.401 1.00 91.94 71 ALA A N 1
ATOM 542 C CA . ALA A 1 71 ? 1.535 -2.767 -10.511 1.00 91.94 71 ALA A CA 1
ATOM 543 C C . ALA A 1 71 ? 0.750 -2.408 -9.247 1.00 91.94 71 ALA A C 1
ATOM 545 O O . ALA A 1 71 ? 1.256 -2.641 -8.153 1.00 91.94 71 ALA A O 1
ATOM 546 N N . ARG A 1 72 ? -0.510 -1.961 -9.358 1.00 91.00 72 ARG A N 1
ATOM 547 C CA . ARG A 1 72 ? -1.368 -1.637 -8.198 1.00 91.00 72 ARG A CA 1
ATOM 548 C C . ARG A 1 72 ? -1.368 -2.743 -7.144 1.00 91.00 72 ARG A C 1
ATOM 550 O O . ARG A 1 72 ? -1.157 -2.473 -5.965 1.00 91.00 72 ARG A O 1
ATOM 557 N N . ARG A 1 73 ? -1.528 -4.004 -7.560 1.00 85.50 73 ARG A N 1
ATOM 558 C CA . ARG A 1 73 ? -1.523 -5.143 -6.629 1.00 85.50 73 ARG A CA 1
ATOM 559 C C . ARG A 1 73 ? -0.173 -5.320 -5.927 1.00 85.50 73 ARG A C 1
ATOM 561 O O . ARG A 1 73 ? -0.143 -5.668 -4.750 1.00 85.50 73 ARG A O 1
ATOM 568 N N . ARG A 1 74 ? 0.938 -5.088 -6.631 1.00 89.88 74 ARG A N 1
ATOM 569 C CA . ARG A 1 74 ? 2.295 -5.211 -6.072 1.00 89.88 74 ARG A CA 1
ATOM 570 C C . ARG A 1 74 ? 2.674 -4.048 -5.167 1.00 89.88 74 ARG A C 1
ATOM 572 O O . ARG A 1 74 ? 3.205 -4.296 -4.093 1.00 89.88 74 ARG A O 1
ATOM 579 N N . LEU A 1 75 ? 2.331 -2.824 -5.552 1.00 92.38 75 LEU A N 1
ATOM 580 C CA . LEU A 1 75 ? 2.531 -1.626 -4.737 1.00 92.38 75 LEU A CA 1
ATOM 581 C C . LEU A 1 75 ? 1.775 -1.740 -3.412 1.00 92.38 75 LEU A C 1
ATOM 583 O O . LEU A 1 75 ? 2.350 -1.509 -2.353 1.00 92.38 75 LEU A O 1
ATOM 587 N N . GLN A 1 76 ? 0.502 -2.146 -3.465 1.00 88.12 76 GLN A N 1
ATOM 588 C CA . GLN A 1 76 ? -0.300 -2.333 -2.259 1.00 88.12 76 GLN A CA 1
ATOM 589 C C . GLN A 1 76 ? 0.289 -3.418 -1.350 1.00 88.12 76 GLN A C 1
ATOM 591 O O . GLN A 1 76 ? 0.335 -3.221 -0.142 1.00 88.12 76 GLN A O 1
ATOM 596 N N . GLY A 1 77 ? 0.750 -4.537 -1.920 1.00 87.75 77 GLY A N 1
ATOM 597 C CA . GLY A 1 77 ? 1.437 -5.589 -1.167 1.00 87.75 77 GLY A CA 1
ATOM 598 C C . GLY A 1 77 ? 2.682 -5.062 -0.455 1.00 87.75 77 GLY A C 1
ATOM 599 O O . GLY A 1 77 ? 2.751 -5.149 0.762 1.00 87.75 77 GLY A O 1
ATOM 600 N N . ALA A 1 78 ? 3.589 -4.413 -1.192 1.00 92.62 78 ALA A N 1
ATOM 601 C CA . ALA A 1 78 ? 4.832 -3.870 -0.644 1.00 92.62 78 ALA A CA 1
ATOM 602 C C . ALA A 1 78 ? 4.595 -2.871 0.503 1.00 92.62 78 ALA A C 1
ATOM 604 O O . ALA A 1 78 ? 5.237 -2.960 1.545 1.00 92.62 78 ALA A O 1
ATOM 605 N N . MET A 1 79 ? 3.636 -1.952 0.345 1.00 92.50 79 MET A N 1
ATOM 606 C CA . MET A 1 79 ? 3.284 -1.002 1.406 1.00 92.50 79 MET A CA 1
ATOM 607 C C . MET A 1 79 ? 2.670 -1.699 2.628 1.00 92.50 79 MET A C 1
ATOM 609 O O . MET A 1 79 ? 2.990 -1.350 3.758 1.00 92.50 79 MET A O 1
ATOM 613 N N . LEU A 1 80 ? 1.789 -2.685 2.427 1.00 88.06 80 LEU A N 1
ATOM 614 C CA . LEU A 1 80 ? 1.176 -3.426 3.533 1.00 88.06 80 LEU A CA 1
ATOM 615 C C . LEU A 1 80 ? 2.175 -4.329 4.261 1.00 88.06 80 LEU A C 1
ATOM 617 O O . LEU A 1 80 ? 2.050 -4.494 5.471 1.00 88.06 80 LEU A O 1
ATOM 621 N N . ASP A 1 81 ? 3.133 -4.910 3.546 1.00 88.56 81 ASP A N 1
ATOM 622 C CA . ASP A 1 81 ? 4.183 -5.740 4.131 1.00 88.56 81 ASP A CA 1
ATOM 623 C C . ASP A 1 81 ? 5.136 -4.879 4.973 1.00 88.56 81 ASP A C 1
ATOM 625 O O . ASP A 1 81 ? 5.370 -5.206 6.132 1.00 88.56 81 ASP A O 1
ATOM 629 N N . ALA A 1 82 ? 5.529 -3.697 4.485 1.00 85.88 82 ALA A N 1
ATOM 630 C CA . ALA A 1 82 ? 6.307 -2.736 5.274 1.00 85.88 82 ALA A CA 1
ATOM 631 C C . ALA A 1 82 ? 5.589 -2.304 6.568 1.00 85.88 82 ALA A C 1
ATOM 633 O O . ALA A 1 82 ? 6.204 -2.198 7.624 1.00 85.88 82 ALA A O 1
ATOM 634 N N . LEU A 1 83 ? 4.266 -2.109 6.520 1.00 85.06 83 LEU A N 1
ATOM 635 C CA . LEU A 1 83 ? 3.473 -1.815 7.720 1.00 85.06 83 LEU A CA 1
ATOM 636 C C . LEU A 1 83 ? 3.407 -2.997 8.697 1.00 85.06 83 LEU A C 1
ATOM 638 O O . LEU A 1 83 ? 3.290 -2.792 9.903 1.00 85.06 83 LEU A O 1
ATOM 642 N N . ARG A 1 84 ? 3.456 -4.241 8.209 1.00 81.75 84 ARG A N 1
ATOM 643 C CA . ARG A 1 84 ? 3.490 -5.423 9.085 1.00 81.75 84 ARG A CA 1
ATOM 644 C C . ARG A 1 84 ? 4.817 -5.534 9.819 1.00 81.75 84 ARG A C 1
ATOM 646 O O . ARG A 1 84 ? 4.796 -5.860 11.001 1.00 81.75 84 ARG A O 1
ATOM 653 N N . ASP A 1 85 ? 5.918 -5.227 9.142 1.00 75.38 85 ASP A N 1
ATOM 654 C CA . ASP A 1 85 ? 7.260 -5.250 9.733 1.00 75.38 85 ASP A CA 1
ATOM 655 C C . ASP A 1 85 ? 7.425 -4.182 10.829 1.00 75.38 85 ASP A C 1
ATOM 657 O O . ASP A 1 85 ? 8.203 -4.359 11.763 1.00 75.38 85 ASP A O 1
ATOM 661 N N . LEU A 1 86 ? 6.628 -3.110 10.765 1.00 6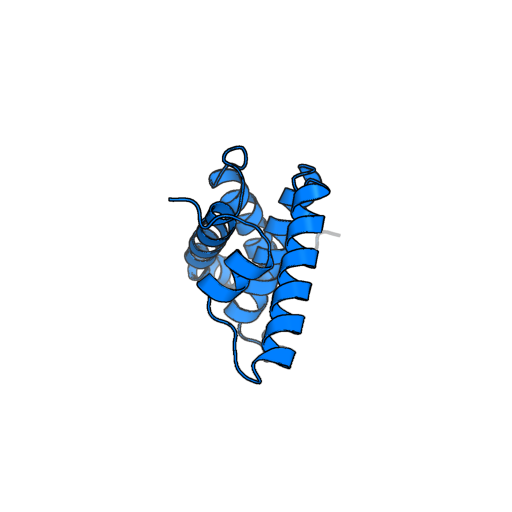8.06 86 LEU A N 1
ATOM 662 C CA . LEU A 1 86 ? 6.531 -2.057 11.783 1.00 68.06 86 LEU A CA 1
ATOM 663 C C . LEU A 1 86 ? 5.572 -2.397 12.947 1.00 68.06 86 LEU A C 1
ATOM 665 O O . LEU A 1 86 ? 5.289 -1.536 13.776 1.00 68.06 86 LEU A O 1
ATOM 669 N N . ASP A 1 87 ? 5.034 -3.623 13.000 1.00 62.12 87 ASP A N 1
ATOM 670 C CA . ASP A 1 87 ? 4.044 -4.090 13.991 1.00 62.12 87 ASP A CA 1
ATOM 671 C C . ASP A 1 87 ? 2.772 -3.205 14.062 1.00 62.12 87 ASP A C 1
ATOM 673 O O . ASP A 1 87 ? 2.091 -3.080 15.082 1.00 62.12 87 ASP A O 1
ATOM 677 N N . TRP A 1 88 ? 2.416 -2.575 12.936 1.00 61.38 88 TRP A N 1
ATOM 678 C CA . TRP A 1 88 ? 1.517 -1.415 12.886 1.00 61.38 88 TRP A CA 1
ATOM 679 C C . TRP A 1 88 ? 0.041 -1.686 13.225 1.00 61.38 88 TRP A C 1
ATOM 681 O O . TRP A 1 88 ? -0.736 -0.754 13.425 1.00 61.38 88 TRP A O 1
ATOM 691 N N . ALA A 1 89 ? -0.415 -2.941 13.257 1.00 60.16 89 ALA A N 1
ATOM 692 C CA . ALA A 1 89 ? -1.829 -3.247 13.483 1.00 60.16 89 ALA A CA 1
ATOM 693 C C . ALA A 1 89 ? -2.089 -3.757 14.913 1.00 60.16 89 ALA A C 1
ATOM 695 O O . ALA A 1 89 ? -2.084 -4.985 15.136 1.00 60.16 89 ALA A O 1
ATOM 696 N N . PRO A 1 90 ? -2.432 -2.862 15.868 1.00 64.38 90 PRO A N 1
ATOM 697 C CA . PRO A 1 90 ? -2.955 -3.250 17.165 1.00 64.38 90 PRO A CA 1
ATOM 698 C C . PRO A 1 90 ? -4.059 -4.296 17.021 1.00 64.38 90 PRO A C 1
ATOM 700 O O . PRO A 1 90 ? -4.893 -4.246 16.108 1.00 64.38 90 PRO A O 1
ATOM 703 N N . ARG A 1 91 ? -4.100 -5.262 17.944 1.00 60.91 91 ARG A N 1
ATOM 704 C CA . ARG A 1 91 ? -5.197 -6.243 18.015 1.00 60.91 91 ARG A CA 1
ATOM 705 C C . ARG A 1 91 ? -6.571 -5.561 18.035 1.00 60.91 91 ARG A C 1
ATOM 707 O O . ARG A 1 91 ? -7.504 -6.096 17.441 1.00 60.91 91 ARG A O 1
ATOM 714 N N . SER A 1 92 ? -6.671 -4.384 18.654 1.00 63.56 92 SER A N 1
ATOM 715 C CA . SER A 1 92 ? -7.876 -3.550 18.701 1.00 63.56 92 SER A CA 1
ATOM 716 C C . SER A 1 92 ? -8.311 -3.055 17.321 1.00 63.56 92 SER A C 1
ATOM 718 O O . SER A 1 92 ? -9.477 -3.206 16.988 1.00 63.56 92 SER A O 1
ATOM 720 N N . LEU A 1 93 ? -7.397 -2.578 16.471 1.00 69.19 93 LEU A N 1
ATOM 721 C CA . LEU A 1 93 ? -7.726 -2.142 15.107 1.00 69.19 93 LEU A CA 1
ATOM 722 C C . LEU A 1 93 ? -8.165 -3.322 14.223 1.00 69.19 93 LEU A C 1
ATOM 724 O O . LEU A 1 93 ? -9.084 -3.208 13.413 1.00 69.19 93 LEU A O 1
ATOM 728 N N . ARG A 1 94 ? -7.552 -4.498 14.423 1.00 72.19 94 ARG A N 1
ATOM 729 C CA . ARG A 1 94 ? -7.981 -5.750 13.775 1.00 72.19 94 ARG A CA 1
ATOM 730 C C . ARG A 1 94 ? -9.359 -6.210 14.245 1.00 72.19 94 ARG A C 1
ATOM 732 O O . ARG A 1 94 ? -10.101 -6.783 13.453 1.00 72.19 94 ARG A O 1
ATOM 739 N N . LYS A 1 95 ? -9.677 -6.000 15.522 1.00 75.88 95 LYS A N 1
ATOM 740 C CA . LYS A 1 95 ? -10.992 -6.291 16.096 1.00 75.88 95 LYS A CA 1
ATOM 741 C C . LYS A 1 95 ? -12.039 -5.322 15.538 1.00 75.88 95 LYS A C 1
ATOM 743 O O . LYS A 1 95 ? -13.000 -5.789 14.952 1.00 75.88 95 LYS A O 1
ATOM 748 N N . LEU A 1 96 ? -11.757 -4.019 15.560 1.00 76.31 96 LEU A N 1
ATOM 749 C CA . LEU A 1 96 ? -12.629 -2.969 15.031 1.00 76.31 96 LEU A CA 1
ATOM 750 C C . LEU A 1 96 ? -13.006 -3.201 13.563 1.00 76.31 96 LEU A C 1
ATOM 752 O O . LEU A 1 96 ? -14.169 -3.087 13.202 1.00 76.31 96 LEU A O 1
ATOM 756 N N . ARG A 1 97 ? -12.039 -3.592 12.723 1.00 76.06 97 ARG A N 1
ATOM 757 C CA . ARG A 1 97 ? -12.286 -3.967 11.322 1.00 76.06 97 ARG A CA 1
ATOM 758 C C . ARG A 1 97 ? -13.286 -5.123 11.202 1.00 76.06 97 ARG A C 1
ATOM 760 O O . ARG A 1 97 ? -14.212 -5.035 10.410 1.00 76.06 97 ARG A O 1
ATOM 767 N N . ARG A 1 98 ? -13.092 -6.198 11.976 1.00 80.56 98 ARG A N 1
ATOM 768 C CA . ARG A 1 98 ? -13.990 -7.364 11.951 1.00 80.56 98 ARG A CA 1
ATOM 769 C C . ARG A 1 98 ? -15.382 -7.020 12.473 1.00 80.56 98 ARG A C 1
ATOM 771 O O . ARG A 1 98 ? -16.360 -7.485 11.901 1.00 80.56 98 ARG A O 1
ATOM 778 N N . ASP A 1 99 ? -15.455 -6.210 13.522 1.00 80.81 99 ASP A N 1
ATOM 779 C CA . ASP A 1 99 ? -16.715 -5.781 14.127 1.00 80.81 99 ASP A CA 1
ATOM 780 C C . ASP A 1 99 ? -17.494 -4.866 13.159 1.00 80.81 99 ASP A C 1
ATOM 782 O O . ASP A 1 99 ? -18.705 -5.025 13.002 1.00 80.81 99 ASP A O 1
ATOM 786 N N . LEU A 1 100 ? -16.798 -3.984 12.430 1.00 81.94 100 LEU A N 1
ATOM 787 C CA . LEU A 1 100 ? -17.368 -3.156 11.359 1.00 81.94 100 LEU A CA 1
ATOM 788 C C . LEU A 1 100 ? -17.908 -4.010 10.207 1.00 81.94 100 LEU A C 1
ATOM 790 O O . LEU A 1 100 ? -19.074 -3.878 9.844 1.00 81.94 100 LEU A O 1
ATOM 794 N N . ASP A 1 101 ? -17.090 -4.917 9.664 1.00 82.94 101 ASP A N 1
ATOM 795 C CA . ASP A 1 101 ? -17.493 -5.803 8.563 1.00 82.94 101 ASP A CA 1
ATOM 796 C C . ASP A 1 101 ? -18.707 -6.667 8.963 1.00 82.94 101 ASP A C 1
ATOM 798 O O . ASP A 1 101 ? -19.647 -6.836 8.183 1.00 82.94 101 ASP A O 1
ATOM 802 N N . GLY A 1 102 ? -18.720 -7.168 10.205 1.00 86.88 102 GLY A N 1
ATOM 803 C CA . GLY A 1 102 ? -19.842 -7.916 10.771 1.00 86.88 102 GLY A CA 1
ATOM 804 C C . GLY A 1 102 ? -21.108 -7.071 10.936 1.00 86.88 102 GLY A C 1
ATOM 805 O O . GLY A 1 102 ? -22.202 -7.536 10.617 1.00 86.88 102 GLY A O 1
ATOM 806 N N . THR A 1 103 ? -20.971 -5.819 11.373 1.00 87.81 103 THR A N 1
ATOM 807 C CA . THR A 1 103 ? -22.102 -4.895 11.549 1.00 87.81 103 THR A CA 1
ATOM 808 C C . THR A 1 103 ? -22.721 -4.505 10.212 1.00 87.81 103 THR A C 1
ATOM 810 O O . THR A 1 103 ? -23.939 -4.566 10.066 1.00 87.81 103 THR A O 1
ATOM 813 N N . ILE A 1 104 ? -21.899 -4.196 9.205 1.00 85.25 104 ILE A N 1
ATOM 814 C CA . ILE A 1 104 ? -22.370 -3.903 7.845 1.00 85.25 104 ILE A CA 1
ATOM 815 C C . ILE A 1 104 ? -23.114 -5.112 7.272 1.00 85.25 104 ILE A C 1
ATOM 817 O O . ILE A 1 104 ? -24.203 -4.960 6.725 1.00 85.25 104 ILE A O 1
ATOM 821 N N . ALA A 1 105 ? -22.560 -6.321 7.411 1.00 88.12 105 ALA A N 1
ATOM 822 C CA . ALA A 1 105 ? -23.206 -7.537 6.923 1.00 88.12 105 ALA A CA 1
ATOM 823 C C . ALA A 1 105 ? -24.566 -7.785 7.597 1.00 88.12 105 ALA A C 1
ATOM 825 O O . ALA A 1 105 ? -25.535 -8.124 6.917 1.00 88.12 105 ALA A O 1
ATOM 826 N N . ARG A 1 106 ? -24.650 -7.568 8.915 1.00 92.62 106 ARG A N 1
ATOM 827 C CA . ARG A 1 106 ? -25.896 -7.680 9.678 1.00 92.62 106 ARG A CA 1
ATOM 828 C C . ARG A 1 106 ? -26.936 -6.654 9.223 1.00 92.62 106 ARG A C 1
ATOM 830 O O . ARG A 1 106 ? -28.053 -7.038 8.893 1.00 92.62 106 ARG A O 1
ATOM 837 N N . LEU A 1 107 ? -26.565 -5.376 9.135 1.00 90.62 107 LEU A N 1
ATOM 838 C CA . LEU A 1 107 ? -27.486 -4.311 8.730 1.00 90.62 107 LEU A CA 1
ATOM 839 C C . LEU A 1 107 ? -27.946 -4.455 7.276 1.00 90.62 107 LEU A C 1
ATOM 841 O O . LEU A 1 107 ? -29.118 -4.244 6.988 1.00 90.62 107 LEU A O 1
ATOM 845 N N . ARG A 1 108 ? -27.066 -4.884 6.361 1.00 91.44 108 ARG A N 1
ATOM 846 C CA . ARG A 1 108 ? -27.453 -5.213 4.977 1.00 91.44 108 ARG A CA 1
ATOM 847 C C . ARG A 1 108 ? -28.553 -6.265 4.928 1.00 91.44 108 ARG A C 1
ATOM 849 O O . ARG A 1 108 ? -29.474 -6.161 4.121 1.00 91.44 108 ARG A O 1
ATOM 856 N N . HIS A 1 109 ? -28.443 -7.279 5.782 1.00 93.31 109 HIS A N 1
ATOM 857 C CA . HIS A 1 109 ? -29.432 -8.342 5.871 1.00 93.31 109 HIS A CA 1
ATOM 858 C C . HIS A 1 109 ? -30.750 -7.848 6.488 1.00 93.31 109 HIS A C 1
ATOM 860 O O . HIS A 1 109 ? -31.817 -8.187 5.989 1.00 93.31 109 HIS A O 1
ATOM 866 N N . GLU A 1 110 ? -30.692 -7.036 7.546 1.00 92.12 110 GLU A N 1
ATOM 867 C CA . GLU A 1 110 ? -31.878 -6.494 8.231 1.00 92.12 110 GLU A CA 1
ATOM 868 C C . GLU A 1 110 ? -32.645 -5.471 7.379 1.00 92.12 110 GLU A C 1
ATOM 870 O O . GLU A 1 110 ? -33.873 -5.497 7.336 1.00 92.12 110 GLU A O 1
ATOM 875 N N . LEU A 1 111 ? -31.932 -4.585 6.681 1.00 91.06 111 LEU A N 1
ATOM 876 C CA . LEU A 1 111 ? -32.527 -3.480 5.926 1.00 91.06 111 LEU A CA 1
ATOM 877 C C . LEU A 1 111 ? -32.888 -3.864 4.485 1.00 91.06 111 LEU A C 1
ATOM 879 O O . LEU A 1 111 ? -33.574 -3.100 3.808 1.00 91.06 111 LEU A O 1
ATOM 883 N N . ALA A 1 112 ? -32.408 -5.015 3.998 1.00 92.50 112 ALA A N 1
ATOM 884 C CA . ALA A 1 112 ? -32.511 -5.441 2.597 1.00 92.50 112 ALA A CA 1
ATOM 885 C C . ALA A 1 112 ? -32.014 -4.379 1.589 1.00 92.50 112 ALA A C 1
ATOM 887 O O . ALA A 1 112 ? -32.428 -4.343 0.429 1.00 92.50 112 ALA A O 1
ATOM 888 N N . ARG A 1 113 ? -31.105 -3.510 2.040 1.00 87.81 113 ARG A N 1
ATOM 889 C CA . ARG A 1 113 ? -30.429 -2.462 1.271 1.00 87.81 113 ARG A CA 1
ATOM 890 C C . ARG A 1 113 ? -29.052 -2.200 1.871 1.00 87.81 113 ARG A C 1
ATOM 892 O O . ARG A 1 113 ? -28.720 -2.716 2.936 1.00 87.81 113 ARG A O 1
ATOM 899 N N . GLU A 1 114 ? -28.254 -1.385 1.196 1.00 84.50 114 GLU A N 1
ATOM 900 C CA . GLU A 1 114 ? -26.996 -0.912 1.767 1.00 84.50 114 GLU A CA 1
ATOM 901 C C . GLU A 1 114 ? -27.286 -0.007 2.987 1.00 84.50 114 GLU A C 1
ATOM 903 O O . GLU A 1 114 ? -28.106 0.912 2.867 1.00 84.50 114 GLU A O 1
ATOM 908 N N . PRO A 1 115 ? -26.685 -0.280 4.161 1.00 85.44 115 PRO A N 1
ATOM 909 C CA . PRO A 1 115 ? -26.822 0.567 5.336 1.00 85.44 115 PRO A CA 1
ATOM 910 C C . PRO A 1 115 ? -26.081 1.888 5.148 1.00 85.44 115 PRO A C 1
ATOM 912 O O . PRO A 1 115 ? -24.982 1.930 4.592 1.00 85.44 115 PRO A O 1
ATOM 915 N N . GLU A 1 116 ? -26.680 2.965 5.637 1.00 88.69 116 GLU A N 1
ATOM 916 C CA . GLU A 1 116 ? -26.084 4.293 5.635 1.00 88.69 116 GLU A CA 1
ATOM 917 C C . GLU A 1 116 ? -25.043 4.430 6.752 1.00 88.69 116 GLU A C 1
ATOM 919 O O . GLU A 1 116 ? -25.072 3.730 7.766 1.00 88.69 116 GLU A O 1
ATOM 924 N N . GLU A 1 117 ? -24.112 5.367 6.587 1.00 78.06 117 GLU A N 1
ATOM 925 C CA . GLU A 1 117 ? -22.996 5.567 7.519 1.00 78.06 117 GLU A CA 1
ATOM 926 C C . GLU A 1 117 ? -23.470 5.859 8.955 1.00 78.06 117 GLU A C 1
ATOM 928 O O . GLU A 1 117 ? -22.898 5.347 9.919 1.00 78.06 117 GLU A O 1
ATOM 933 N N . GLN A 1 118 ? -24.580 6.591 9.094 1.00 82.94 118 GLN A N 1
ATOM 934 C CA . GLN A 1 118 ? -25.213 6.894 10.382 1.00 82.94 118 GLN A CA 1
ATOM 935 C C . GLN A 1 118 ? -25.788 5.639 11.060 1.00 82.94 118 GLN A C 1
ATOM 937 O O . GLN A 1 118 ? -25.696 5.496 12.279 1.00 82.94 118 GLN A O 1
ATOM 942 N N . GLU A 1 119 ? -26.337 4.707 10.276 1.00 84.38 119 GLU A N 1
ATOM 943 C CA . GLU A 1 119 ? -26.910 3.447 10.767 1.00 84.38 119 GLU A CA 1
ATOM 944 C C . GLU A 1 119 ? -25.807 2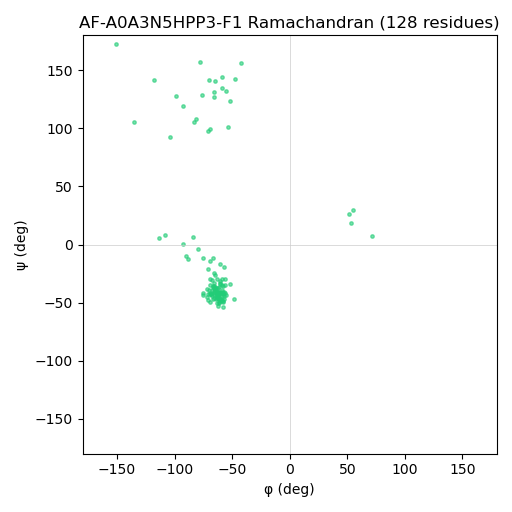.495 11.244 1.00 84.38 119 GLU A C 1
ATOM 946 O O . GLU A 1 119 ? -25.950 1.832 12.272 1.00 84.38 119 GLU A O 1
ATOM 951 N N . ILE A 1 120 ? -24.674 2.470 10.534 1.00 85.44 120 ILE A N 1
ATOM 952 C CA . ILE A 1 120 ? -23.492 1.687 10.910 1.00 85.44 120 ILE A CA 1
ATOM 953 C C . ILE A 1 120 ? -22.880 2.235 12.205 1.00 85.44 120 ILE A C 1
ATOM 955 O O . ILE A 1 120 ? -22.606 1.460 13.119 1.00 85.44 120 ILE A O 1
ATOM 959 N N . ALA A 1 121 ? -22.700 3.556 12.309 1.00 83.69 121 ALA A N 1
ATOM 960 C CA . ALA A 1 121 ? -22.144 4.195 13.502 1.00 83.69 121 ALA A CA 1
ATOM 961 C C . ALA A 1 121 ? -23.014 3.936 14.743 1.00 83.69 121 ALA A C 1
ATOM 963 O O . ALA A 1 121 ? -22.506 3.474 15.768 1.00 83.69 121 ALA A O 1
ATOM 964 N N . ALA A 1 122 ? -24.334 4.126 14.616 1.00 85.44 122 ALA A N 1
ATOM 965 C CA . ALA A 1 122 ? -25.293 3.844 15.682 1.00 85.44 122 ALA A CA 1
ATOM 966 C C . ALA A 1 122 ? -25.252 2.372 16.125 1.00 85.44 122 ALA A C 1
ATOM 968 O O . ALA A 1 122 ? -25.261 2.078 17.318 1.00 85.44 122 ALA A O 1
ATOM 969 N N . ALA A 1 123 ? -25.154 1.442 15.173 1.00 83.94 123 ALA A N 1
ATOM 970 C CA . ALA A 1 123 ? -25.103 0.009 15.445 1.00 83.94 123 ALA A CA 1
ATOM 971 C C . ALA A 1 123 ? -23.787 -0.471 16.077 1.00 83.94 123 ALA A C 1
ATOM 973 O O . ALA A 1 123 ? -23.761 -1.550 16.669 1.00 83.94 123 ALA A O 1
ATOM 974 N N . MET A 1 124 ? -22.702 0.290 15.929 1.00 82.25 124 MET A N 1
ATOM 975 C CA . MET A 1 124 ? -21.401 -0.027 16.519 1.00 82.25 124 MET A CA 1
ATOM 976 C C . MET A 1 124 ? -21.177 0.623 17.890 1.00 82.25 124 MET A C 1
ATOM 978 O O . MET A 1 124 ? -20.095 0.452 18.448 1.00 82.25 124 MET A O 1
ATOM 982 N N . GLU A 1 125 ? -22.149 1.384 18.412 1.00 74.19 125 GLU A N 1
ATOM 983 C CA . GLU A 1 125 ? -21.996 2.225 19.615 1.00 74.19 125 GLU A CA 1
ATOM 984 C C . GLU A 1 125 ? -20.797 3.192 19.523 1.00 74.19 125 GLU A C 1
ATOM 986 O O . GLU A 1 125 ? -20.314 3.731 20.519 1.00 74.19 125 GLU A O 1
ATOM 991 N N . LEU A 1 126 ? -20.308 3.435 18.304 1.00 61.97 126 LEU A N 1
ATOM 992 C CA . LEU A 1 126 ? -19.320 4.457 18.019 1.00 61.97 126 LEU A CA 1
ATOM 993 C C . LEU A 1 126 ? -20.119 5.744 17.882 1.00 61.97 126 LEU A C 1
ATOM 995 O O . LEU A 1 126 ? -20.821 5.929 16.887 1.00 61.97 126 LEU A O 1
ATOM 999 N N . SER A 1 127 ? -20.058 6.622 18.887 1.00 41.50 127 SER A N 1
ATOM 1000 C CA . SER A 1 127 ? -20.595 7.970 18.714 1.00 41.50 127 SER A CA 1
ATOM 1001 C C . SER A 1 127 ? -19.976 8.533 17.439 1.00 41.50 127 SER A C 1
ATOM 1003 O O . SER A 1 127 ? -18.747 8.532 17.327 1.00 41.50 127 SER A O 1
ATOM 1005 N N . ALA A 1 128 ? -20.804 8.957 16.482 1.00 43.44 12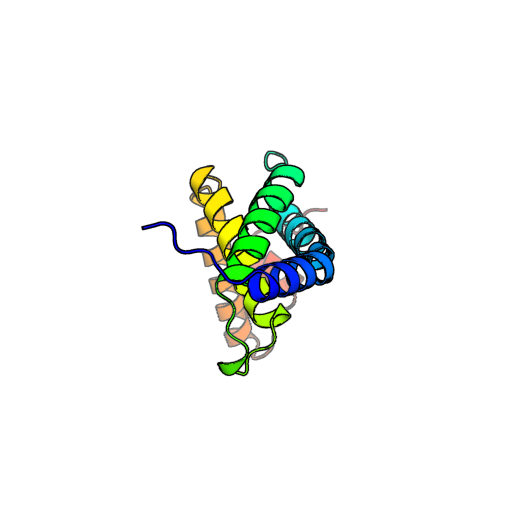8 ALA A N 1
ATOM 1006 C CA . ALA A 1 128 ? -20.340 9.753 15.357 1.00 43.44 128 ALA A CA 1
ATOM 1007 C C . ALA A 1 128 ? -19.596 10.951 15.959 1.00 43.44 128 ALA A C 1
ATOM 1009 O O . ALA A 1 128 ? -20.215 11.828 16.555 1.00 43.44 128 ALA A O 1
ATOM 1010 N N . GLY A 1 129 ? -18.265 10.873 15.959 1.00 42.00 129 GLY A N 1
ATOM 1011 C CA . GLY A 1 129 ? -17.413 11.909 16.513 1.00 42.00 129 GLY A CA 1
ATOM 1012 C C . GLY A 1 129 ? -17.586 13.158 15.668 1.00 42.00 129 GLY A C 1
ATOM 1013 O O . GLY A 1 129 ? -17.568 13.061 14.441 1.00 42.00 129 GLY A O 1
ATOM 1014 N N . GLU A 1 130 ? -17.811 14.272 16.356 1.00 30.14 130 GLU A N 1
ATOM 1015 C CA . GLU A 1 130 ? -17.817 15.641 15.833 1.00 30.14 130 GLU A CA 1
ATOM 1016 C C . GLU A 1 130 ? -16.615 15.953 14.927 1.00 30.14 130 GLU A C 1
ATOM 1018 O O . GLU A 1 130 ? -15.506 15.419 15.181 1.00 30.14 130 GLU A O 1
#

Nearest PDB structures (foldseek):
  6pfj-assembly1_A  TM=6.417E-01  e=2.631E-06  Streptomyces sp. PanSC19
  1rp3-assembly4_G  TM=5.934E-01  e=1.297E-06  Aquifex aeolicus
  1rp3-assembly2_C  TM=6.129E-01  e=3.851E-06  Aquifex aeolicus
  6pfv-assembly2_D  TM=6.307E-01  e=5.339E-06  Streptomyces sp. PanSC19
  1sc5-assembly1_A  TM=6.057E-01  e=1.026E-05  Aquifex aeolicus

Radius of gyration: 20.02 Å; Cα contacts (8 Å, |Δi|>4): 88; chains: 1; bounding box: 61×32×44 Å

Foldseek 3Di:
DDPPDPPVLVVQLVVQLVVCLVVQLVVLVVVVVVAPPPDDSVVLSVQLSVLSSVLSVPDDVVVVDDSNVSSVVSSVVSSVVVCVVVVRDDPVNVVVVVLLVVLQVVVCVVVVHGDDPVSSCVSSVNPPDD

Solvent-accessible surface area (backbone atoms only — not comparable to full-atom values): 7522 Å² total; per-residue (Å²): 134,85,82,77,74,61,70,66,65,53,53,54,31,52,50,54,36,65,77,45,52,65,55,31,52,56,51,27,54,63,51,46,77,78,47,68,88,86,59,58,58,66,56,36,32,52,42,14,51,54,23,36,51,54,33,41,72,70,58,56,73,91,73,74,58,57,64,69,67,56,31,53,58,37,24,53,46,36,36,53,51,56,41,53,78,64,65,65,71,50,71,63,59,58,46,51,51,51,53,47,56,52,47,52,55,50,41,27,65,75,66,75,42,87,68,50,73,69,58,51,28,62,74,65,73,44,73,81,74,129

Sequence (130 aa):
MRMTTPQGDVAERNQLVLQHVGLVKAMAHRLAQRLPSQVELSDLISVGVIGLIEAAHRYRPSMGVPFDAFARRRLQGAMLDALRDLDWAPRSLRKLRRDLDGTIARLRHELAREPEEQEIAAAMELSAGE